Protein AF-A7S6H6-F1 (afdb_monomer_lite)

pLDDT: mean 89.65, std 6.76, range [63.69, 96.31]

Sequence (81 aa):
MEIEQKCVSLTHFSIEHSLGLLLIVDLQGSGHTLYDPEIASRDHTKDGKFLFAAGNLSQTAMDNFLAQHREFNMYCKLLEL

Organism: Nematostella vectensis (NCBI:txid45351)

Foldseek 3Di:
DVVVLVVLLQQVCQCVVVVNAKGWDPFDDDDNGTPDIAIAGQDQDDPRHGPRPPRHPYPVVVVVCVVPVPDRDPVNVVVVD

Structure (mmCIF, N/CA/C/O backbone):
data_AF-A7S6H6-F1
#
_entry.id   AF-A7S6H6-F1
#
loop_
_atom_site.group_PDB
_atom_site.id
_atom_site.type_symbol
_atom_site.label_atom_id
_atom_site.label_alt_id
_atom_site.label_comp_id
_atom_site.label_asym_id
_atom_site.label_entity_id
_atom_site.label_seq_id
_atom_site.pdbx_PDB_ins_code
_atom_site.Cartn_x
_atom_site.Cartn_y
_atom_site.Cartn_z
_atom_site.occupancy
_atom_site.B_iso_or_equiv
_atom_site.auth_seq_id
_atom_site.auth_comp_id
_atom_site.auth_asym_id
_atom_site.auth_atom_id
_atom_site.pdbx_PDB_model_num
ATOM 1 N N . MET A 1 1 ? -13.696 5.511 14.014 1.00 73.06 1 MET A N 1
ATOM 2 C CA . MET A 1 1 ? -12.575 4.973 14.817 1.00 73.06 1 MET A CA 1
ATOM 3 C C . MET A 1 1 ? -12.187 3.540 14.449 1.00 73.06 1 MET A C 1
ATOM 5 O O . MET A 1 1 ? -11.085 3.372 13.960 1.00 73.06 1 MET A O 1
ATOM 9 N N . GLU A 1 2 ? -13.022 2.503 14.637 1.00 90.88 2 GLU A N 1
ATOM 10 C CA . GLU A 1 2 ? -12.594 1.105 14.368 1.00 90.88 2 GLU A CA 1
ATOM 11 C C . GLU A 1 2 ? -12.307 0.825 12.880 1.00 90.88 2 GLU A C 1
ATOM 13 O O . GLU A 1 2 ? -11.230 0.363 12.513 1.00 90.88 2 GLU A O 1
ATOM 18 N N . ILE A 1 3 ? -13.275 1.133 12.011 1.00 92.94 3 ILE A N 1
ATOM 19 C CA . ILE A 1 3 ? -13.173 0.893 10.563 1.00 92.94 3 ILE A CA 1
ATOM 20 C C . ILE A 1 3 ? -12.016 1.692 9.956 1.00 92.94 3 ILE A C 1
ATOM 22 O O . ILE A 1 3 ? -11.269 1.166 9.139 1.00 92.94 3 ILE A O 1
ATOM 26 N N . GLU A 1 4 ? -11.822 2.933 10.400 1.00 90.69 4 GLU A N 1
ATOM 27 C CA . GLU A 1 4 ? -10.697 3.776 9.981 1.00 90.69 4 GLU A CA 1
ATOM 28 C C . GLU A 1 4 ? -9.355 3.134 10.348 1.00 90.69 4 GLU A C 1
ATOM 30 O O . GLU A 1 4 ? -8.462 3.066 9.511 1.00 90.69 4 GLU A O 1
ATOM 35 N N . GLN A 1 5 ? -9.215 2.596 11.566 1.00 92.94 5 GLN A N 1
ATOM 36 C CA . GLN A 1 5 ? -7.994 1.894 11.968 1.00 92.94 5 GLN A CA 1
ATOM 37 C C . GLN A 1 5 ? -7.755 0.634 11.127 1.00 92.94 5 GLN A C 1
ATOM 39 O O . GLN A 1 5 ? -6.615 0.375 10.739 1.00 92.94 5 GLN A O 1
ATOM 44 N N . LYS A 1 6 ? -8.813 -0.109 10.777 1.00 94.25 6 LYS A N 1
ATOM 45 C CA . LYS A 1 6 ? -8.707 -1.235 9.839 1.00 94.25 6 LYS A CA 1
ATOM 46 C C . LYS A 1 6 ? -8.256 -0.779 8.449 1.00 94.25 6 LYS A C 1
ATOM 48 O O . LYS A 1 6 ? -7.389 -1.424 7.868 1.00 94.25 6 LYS A O 1
ATOM 53 N N . CYS A 1 7 ? -8.771 0.343 7.944 1.00 94.25 7 CYS A N 1
ATOM 54 C CA . CYS A 1 7 ? -8.344 0.912 6.661 1.00 94.25 7 CYS A CA 1
ATOM 55 C C . CYS A 1 7 ? -6.864 1.313 6.696 1.00 94.25 7 CYS A C 1
ATOM 57 O O . CYS A 1 7 ? -6.100 0.906 5.830 1.00 94.25 7 CYS A O 1
ATOM 59 N N . VAL A 1 8 ? -6.427 2.005 7.752 1.00 92.50 8 VAL A N 1
ATOM 60 C CA . VAL A 1 8 ? -5.008 2.347 7.944 1.00 92.50 8 VAL A CA 1
ATOM 61 C C . VAL A 1 8 ? -4.136 1.088 7.991 1.00 92.50 8 VAL A C 1
ATOM 63 O O . VAL A 1 8 ? -3.080 1.051 7.362 1.00 92.50 8 VAL A O 1
ATOM 66 N N . SER A 1 9 ? -4.580 0.031 8.683 1.00 94.44 9 SER A N 1
ATOM 67 C CA . SER A 1 9 ? -3.838 -1.236 8.717 1.00 94.44 9 SER A CA 1
ATOM 68 C C . SER A 1 9 ? -3.838 -1.968 7.376 1.00 94.44 9 SER A C 1
ATOM 70 O O . SER A 1 9 ? -2.855 -2.623 7.060 1.00 94.44 9 SER A O 1
ATOM 72 N N . LEU A 1 10 ? -4.889 -1.829 6.560 1.00 95.69 10 LEU A N 1
ATOM 73 C CA . LEU A 1 10 ? -4.939 -2.387 5.208 1.00 95.69 10 LEU A CA 1
ATOM 74 C C . LEU A 1 10 ? -3.937 -1.683 4.286 1.00 95.69 10 LEU A C 1
ATOM 76 O O . LEU A 1 10 ? -3.223 -2.350 3.539 1.00 95.69 10 LEU A O 1
ATOM 80 N N . THR A 1 11 ? -3.841 -0.354 4.372 1.00 94.81 11 THR A N 1
ATOM 81 C CA . THR A 1 11 ? -2.821 0.418 3.652 1.00 94.81 11 THR A CA 1
ATOM 82 C C . THR A 1 11 ? -1.417 -0.034 4.062 1.00 94.81 11 THR A C 1
ATOM 84 O O . THR A 1 11 ? -0.623 -0.375 3.189 1.00 94.81 11 THR A O 1
ATOM 87 N N . HIS A 1 12 ? -1.130 -0.155 5.363 1.00 94.81 12 HIS A N 1
ATOM 88 C CA . HIS A 1 12 ? 0.155 -0.682 5.842 1.00 94.81 12 HIS A CA 1
ATOM 89 C C . HIS A 1 12 ? 0.416 -2.107 5.327 1.00 94.81 12 HIS A C 1
ATOM 91 O O . HIS A 1 12 ? 1.445 -2.385 4.716 1.00 94.81 12 HIS A O 1
ATOM 97 N N . PHE A 1 13 ? -0.547 -3.009 5.504 1.00 96.00 13 PHE A N 1
ATOM 98 C CA . PHE A 1 13 ? -0.431 -4.393 5.058 1.00 96.00 13 PHE A CA 1
ATOM 99 C C . PHE A 1 13 ? -0.100 -4.481 3.567 1.00 96.00 13 PHE A C 1
ATOM 101 O O . PHE A 1 13 ? 0.710 -5.311 3.172 1.00 96.00 13 PHE A O 1
ATOM 108 N N . SER A 1 14 ? -0.691 -3.619 2.734 1.00 96.00 14 SER A N 1
ATOM 109 C CA . SER A 1 14 ? -0.465 -3.661 1.289 1.00 96.00 14 SER A CA 1
ATOM 110 C C . SER A 1 14 ? 0.996 -3.423 0.895 1.00 96.00 14 SER A C 1
ATOM 112 O O . SER A 1 14 ? 1.490 -4.108 -0.004 1.00 96.00 14 SER A O 1
ATOM 114 N N . ILE A 1 15 ? 1.707 -2.529 1.593 1.00 94.06 15 ILE A N 1
ATOM 115 C CA . ILE A 1 15 ? 3.113 -2.237 1.298 1.00 94.06 15 ILE A CA 1
ATOM 116 C C . ILE A 1 15 ? 4.050 -3.311 1.842 1.00 94.06 15 ILE A C 1
ATOM 118 O O . ILE A 1 15 ? 4.926 -3.761 1.106 1.00 94.06 15 ILE A O 1
ATOM 122 N N . GLU A 1 16 ? 3.810 -3.810 3.054 1.00 94.06 16 GLU A N 1
ATOM 123 C CA . GLU A 1 16 ? 4.607 -4.898 3.636 1.00 94.06 16 GLU A CA 1
ATOM 124 C C . GLU A 1 16 ? 4.415 -6.211 2.864 1.00 94.06 16 GLU A C 1
ATOM 126 O O . GLU A 1 16 ? 5.373 -6.834 2.404 1.00 94.06 16 GLU A O 1
ATOM 131 N N . HIS A 1 17 ? 3.163 -6.607 2.619 1.00 96.31 17 HIS A N 1
ATOM 132 C CA . HIS A 1 17 ? 2.843 -7.869 1.950 1.00 96.31 17 HIS A CA 1
ATOM 133 C C . HIS A 1 17 ? 3.319 -7.907 0.495 1.00 96.31 17 HIS A C 1
ATOM 135 O O . HIS A 1 17 ? 3.663 -8.968 -0.028 1.00 96.31 17 HIS A O 1
ATOM 141 N N . SER A 1 18 ? 3.352 -6.751 -0.168 1.00 95.06 18 SER A N 1
ATOM 142 C CA . SER A 1 18 ? 3.864 -6.639 -1.532 1.00 95.06 18 SER A CA 1
ATOM 143 C C . SER A 1 18 ? 5.381 -6.451 -1.604 1.00 95.06 18 SER A C 1
ATOM 145 O O . SER A 1 18 ? 5.896 -6.283 -2.706 1.00 95.06 18 SER A O 1
ATOM 147 N N . LEU A 1 19 ? 6.107 -6.490 -0.479 1.00 94.56 19 LEU A N 1
ATOM 148 C CA . LEU A 1 19 ? 7.551 -6.228 -0.405 1.00 94.56 19 LEU A CA 1
ATOM 149 C C . LEU A 1 19 ? 7.931 -4.849 -0.973 1.00 94.56 19 LEU A C 1
ATOM 151 O O . LEU A 1 19 ? 8.898 -4.704 -1.727 1.00 94.56 19 LEU A O 1
ATOM 155 N N . GLY A 1 20 ? 7.134 -3.833 -0.643 1.00 91.94 20 GLY A N 1
ATOM 156 C CA . GLY A 1 20 ? 7.351 -2.452 -1.063 1.00 91.94 20 GLY A CA 1
ATOM 157 C C . GLY A 1 20 ? 6.982 -2.164 -2.520 1.00 91.94 20 GLY A C 1
ATOM 158 O O . GLY A 1 20 ? 7.470 -1.185 -3.081 1.00 91.94 20 GLY A O 1
ATOM 159 N N . LEU A 1 21 ? 6.177 -3.011 -3.170 1.00 93.31 21 LEU A N 1
ATOM 160 C CA . LEU A 1 21 ? 5.819 -2.839 -4.584 1.00 93.31 21 LEU A CA 1
ATOM 161 C C . LEU A 1 21 ? 4.544 -2.023 -4.796 1.00 93.31 21 LEU A C 1
ATOM 163 O O . LEU A 1 21 ? 4.445 -1.313 -5.799 1.00 93.31 21 LEU A O 1
ATOM 167 N N . LEU A 1 22 ? 3.576 -2.153 -3.891 1.00 94.44 22 LEU A N 1
ATOM 168 C CA . LEU A 1 22 ? 2.235 -1.588 -4.007 1.00 94.44 22 LEU A CA 1
ATOM 169 C C . LEU A 1 22 ? 1.808 -0.960 -2.683 1.00 94.44 22 LEU A C 1
ATOM 171 O O . LEU A 1 22 ? 2.086 -1.501 -1.620 1.00 94.44 22 LEU A O 1
ATOM 175 N N . LEU A 1 23 ? 1.068 0.137 -2.755 1.00 95.12 23 LEU A N 1
ATOM 176 C CA . LEU A 1 23 ? 0.399 0.754 -1.620 1.00 95.12 23 LEU A CA 1
ATOM 177 C C . LEU A 1 23 ? -1.035 1.099 -2.027 1.00 95.12 23 LEU A C 1
ATOM 179 O O . LEU A 1 23 ? -1.250 1.819 -3.003 1.00 95.12 23 LEU A O 1
ATOM 183 N N . ILE A 1 24 ? -2.010 0.591 -1.276 1.00 94.38 24 ILE A N 1
ATOM 184 C CA . ILE A 1 24 ? -3.428 0.895 -1.487 1.00 94.38 24 ILE A CA 1
ATOM 185 C C . ILE A 1 24 ? -3.798 2.140 -0.681 1.00 94.38 24 ILE A C 1
ATOM 187 O O . ILE A 1 24 ? -3.635 2.174 0.541 1.00 94.38 24 ILE A O 1
ATOM 191 N N . VAL A 1 25 ? -4.323 3.147 -1.367 1.00 91.75 25 VAL A N 1
ATOM 192 C CA . VAL A 1 25 ? -4.665 4.465 -0.826 1.00 91.75 25 VAL A CA 1
ATOM 193 C C . VAL A 1 25 ? -6.072 4.879 -1.265 1.00 91.75 25 VAL A C 1
ATOM 195 O O . VAL A 1 25 ? -6.780 4.106 -1.907 1.00 91.75 25 VAL A O 1
ATOM 198 N N . ASP A 1 26 ? -6.501 6.062 -0.825 1.00 91.25 26 ASP A N 1
ATOM 199 C CA . ASP A 1 26 ? -7.854 6.599 -1.035 1.00 91.25 26 ASP A CA 1
ATOM 200 C C . ASP A 1 26 ? -8.978 5.615 -0.655 1.00 91.25 26 ASP A C 1
ATOM 202 O O . ASP A 1 26 ? -9.948 5.381 -1.375 1.00 91.25 26 ASP A O 1
ATOM 206 N N . LEU A 1 27 ? -8.819 4.974 0.510 1.00 92.69 27 LEU A N 1
ATOM 207 C CA . LEU A 1 27 ? -9.792 4.019 1.027 1.00 92.69 27 LEU A CA 1
ATOM 208 C C . LEU A 1 27 ? -11.068 4.741 1.476 1.00 92.69 27 LEU A C 1
ATOM 210 O O . LEU A 1 27 ? -11.156 5.253 2.593 1.00 92.69 27 LEU A O 1
ATOM 214 N N . GLN A 1 28 ? -12.075 4.720 0.609 1.00 92.94 28 GLN A N 1
ATOM 215 C CA . GLN A 1 28 ? -13.409 5.271 0.835 1.00 92.94 28 GLN A CA 1
ATOM 216 C C . GLN A 1 28 ? -14.473 4.176 0.742 1.00 92.94 28 GLN A C 1
ATOM 218 O O . GLN A 1 28 ? -14.266 3.138 0.117 1.00 92.94 28 GLN A O 1
ATOM 223 N N . GLY A 1 29 ? -15.611 4.344 1.417 1.00 94.69 29 GLY A N 1
ATOM 224 C CA . GLY A 1 29 ? -16.522 3.217 1.593 1.00 94.69 29 GLY A CA 1
ATOM 225 C C . GLY A 1 29 ? -17.758 3.467 2.443 1.00 94.69 29 GLY A C 1
ATOM 226 O O . GLY A 1 29 ? -17.980 4.548 2.983 1.00 94.69 29 GLY A O 1
ATOM 227 N N . SER A 1 30 ? -18.548 2.405 2.599 1.00 95.00 30 SER A N 1
ATOM 228 C CA . SER A 1 30 ? -19.631 2.309 3.576 1.00 95.00 30 SER A CA 1
ATOM 229 C C . SER A 1 30 ? -19.486 1.026 4.390 1.00 95.00 30 SER A C 1
ATOM 231 O O . SER A 1 30 ? -19.554 -0.090 3.865 1.00 95.00 30 SER A O 1
ATOM 233 N N . GLY A 1 31 ? -19.264 1.182 5.696 1.00 92.75 31 GLY A N 1
ATOM 234 C CA . GLY A 1 31 ? -18.971 0.056 6.574 1.00 92.75 31 GLY A CA 1
ATOM 235 C C . GLY A 1 31 ? -17.671 -0.639 6.161 1.00 92.75 31 GLY A C 1
ATOM 236 O O . GLY A 1 31 ? -16.621 -0.011 6.106 1.00 92.75 31 GLY A O 1
ATOM 237 N N . HIS A 1 32 ? -17.753 -1.935 5.858 1.00 94.06 32 HIS A N 1
ATOM 238 C CA . HIS A 1 32 ? -16.622 -2.736 5.367 1.00 94.06 32 HIS A CA 1
ATOM 239 C C . HIS A 1 32 ? -16.578 -2.842 3.832 1.00 94.06 32 HIS A C 1
ATOM 241 O O . HIS A 1 32 ? -15.742 -3.561 3.292 1.00 94.06 32 HIS A O 1
ATOM 247 N N . THR A 1 33 ? -17.483 -2.156 3.129 1.00 95.56 33 THR A N 1
ATOM 248 C CA . THR A 1 33 ? -17.512 -2.137 1.664 1.00 95.56 33 THR A CA 1
ATOM 249 C C . THR A 1 33 ? -16.742 -0.920 1.179 1.00 95.56 33 THR A C 1
ATOM 251 O O . THR A 1 33 ? -17.165 0.207 1.436 1.00 95.56 33 THR A O 1
ATOM 254 N N . LEU A 1 34 ? -15.616 -1.153 0.506 1.00 95.19 34 LEU A N 1
ATOM 255 C CA . LEU A 1 34 ? -14.755 -0.108 -0.043 1.00 95.19 34 LEU A CA 1
ATOM 256 C C . LEU A 1 34 ? -15.084 0.133 -1.519 1.00 95.19 34 LEU A C 1
ATOM 258 O O . LEU A 1 34 ? -15.445 -0.799 -2.241 1.00 95.19 34 LEU A O 1
ATOM 262 N N . TYR A 1 35 ? -14.951 1.379 -1.952 1.00 94.31 35 TYR A N 1
ATOM 263 C CA . TYR A 1 35 ? -15.211 1.834 -3.310 1.00 94.31 35 TYR A CA 1
ATOM 264 C C . TYR A 1 35 ? -13.987 2.570 -3.842 1.00 94.31 35 TYR A C 1
ATOM 266 O O . TYR A 1 35 ? -13.309 3.247 -3.079 1.00 94.31 35 TYR A O 1
ATOM 274 N N . ASP A 1 36 ? -13.747 2.421 -5.143 1.00 90.62 36 ASP A N 1
ATOM 275 C CA . ASP A 1 36 ? -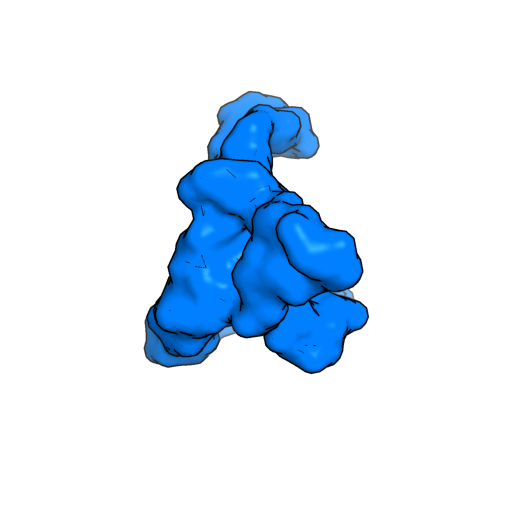12.762 3.187 -5.917 1.00 90.62 36 ASP A CA 1
ATOM 276 C C . ASP A 1 36 ? -11.389 3.375 -5.233 1.00 90.62 36 ASP A C 1
ATOM 278 O O . ASP A 1 36 ? -10.964 4.505 -5.010 1.00 90.62 36 ASP A O 1
ATOM 282 N N . PRO A 1 37 ? -10.700 2.285 -4.829 1.00 91.12 37 PRO A N 1
ATOM 283 C CA . PRO A 1 37 ? -9.381 2.416 -4.228 1.00 91.12 37 PRO A CA 1
ATOM 284 C C . PRO A 1 37 ? -8.352 2.863 -5.270 1.00 91.12 37 PRO A C 1
ATOM 286 O O . PRO A 1 37 ? -8.332 2.362 -6.398 1.00 91.12 37 PRO A O 1
ATOM 289 N N . GLU A 1 38 ? -7.418 3.706 -4.847 1.00 91.94 38 GLU A N 1
ATOM 290 C CA . GLU A 1 38 ? -6.251 4.066 -5.646 1.00 91.94 38 GLU A CA 1
ATOM 291 C C . GLU A 1 38 ? -5.044 3.195 -5.277 1.00 91.94 38 GLU A C 1
ATOM 293 O O . GLU A 1 38 ? -4.901 2.710 -4.150 1.00 91.94 38 GLU A O 1
ATOM 298 N N . ILE A 1 39 ? -4.152 2.968 -6.245 1.00 93.00 39 ILE A N 1
ATOM 299 C CA . ILE A 1 39 ? -2.955 2.143 -6.055 1.00 93.00 39 ILE A CA 1
ATOM 300 C C . ILE A 1 39 ? -1.734 2.952 -6.461 1.00 93.00 39 ILE A C 1
ATOM 302 O O . ILE A 1 39 ? -1.515 3.214 -7.642 1.00 93.00 39 ILE A O 1
ATOM 306 N N . ALA A 1 40 ? -0.900 3.288 -5.483 1.00 93.19 40 ALA A N 1
ATOM 307 C CA . ALA A 1 40 ? 0.457 3.731 -5.743 1.00 93.19 40 ALA A CA 1
ATOM 308 C C . ALA A 1 40 ? 1.341 2.498 -5.961 1.00 93.19 40 ALA A C 1
ATOM 310 O O . ALA A 1 40 ? 1.305 1.551 -5.174 1.00 93.19 40 ALA A O 1
ATOM 311 N N . SER A 1 41 ? 2.136 2.492 -7.027 1.00 93.06 41 SER A N 1
ATOM 312 C CA . SER A 1 41 ? 3.099 1.421 -7.274 1.00 93.06 41 SER A CA 1
ATOM 313 C C . SER A 1 41 ? 4.489 1.969 -7.529 1.00 93.06 41 SER A C 1
ATOM 315 O O . SER A 1 41 ? 4.653 3.050 -8.099 1.00 93.06 41 SER A O 1
ATOM 317 N N . ARG A 1 42 ? 5.496 1.178 -7.152 1.00 90.19 42 ARG A N 1
ATOM 318 C CA . ARG A 1 42 ? 6.902 1.510 -7.407 1.00 90.19 42 ARG A CA 1
ATOM 319 C C . ARG A 1 42 ? 7.176 1.692 -8.896 1.00 90.19 42 ARG A C 1
ATOM 321 O O . ARG A 1 42 ? 7.825 2.650 -9.307 1.00 90.19 42 ARG A O 1
ATOM 328 N N . ASP A 1 43 ? 6.648 0.775 -9.701 1.00 88.62 43 ASP A N 1
ATOM 329 C CA . ASP A 1 43 ? 6.764 0.818 -11.153 1.00 88.62 43 ASP A CA 1
ATOM 330 C C . ASP A 1 43 ? 5.492 1.419 -11.757 1.00 88.62 43 ASP A C 1
ATOM 332 O O . ASP A 1 43 ? 4.384 0.974 -11.465 1.00 88.62 43 ASP A O 1
ATOM 336 N N . HIS A 1 44 ? 5.636 2.410 -12.635 1.00 84.50 44 HIS A N 1
ATOM 337 C CA . HIS A 1 44 ? 4.507 3.053 -13.323 1.00 84.50 44 HIS A CA 1
ATOM 338 C C . HIS A 1 44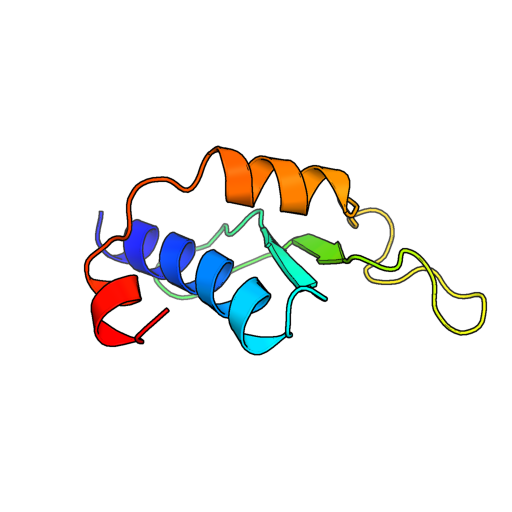 ? 4.014 2.296 -14.550 1.00 84.50 44 HIS A C 1
ATOM 340 O O . HIS A 1 44 ? 2.882 2.481 -15.004 1.00 84.50 44 HIS A O 1
ATOM 346 N N . THR A 1 45 ? 4.883 1.469 -15.124 1.00 87.06 45 THR A N 1
ATOM 347 C CA . THR A 1 45 ? 4.598 0.730 -16.347 1.00 87.06 45 THR A CA 1
ATOM 348 C C . THR A 1 45 ? 5.132 -0.687 -16.249 1.00 87.06 45 THR A C 1
ATOM 350 O O . THR A 1 45 ? 6.148 -0.935 -15.603 1.00 87.06 45 THR A O 1
ATOM 353 N N . LYS A 1 46 ? 4.455 -1.615 -16.920 1.00 87.00 46 LYS A N 1
ATOM 354 C CA . LYS A 1 46 ? 4.912 -2.988 -17.122 1.00 87.00 46 LYS A CA 1
ATOM 355 C C . LYS A 1 46 ? 4.590 -3.401 -18.548 1.00 87.00 46 LYS A C 1
ATOM 357 O O . LYS A 1 46 ? 3.471 -3.186 -19.011 1.00 87.00 46 LYS A O 1
ATOM 362 N N . ASP A 1 47 ? 5.578 -3.942 -19.253 1.00 91.00 47 ASP A N 1
ATOM 363 C CA . ASP A 1 47 ? 5.443 -4.392 -20.646 1.00 91.00 47 ASP A CA 1
ATOM 364 C C . ASP A 1 47 ? 4.860 -3.309 -21.580 1.00 91.00 47 ASP A C 1
ATOM 366 O O . ASP A 1 47 ? 4.017 -3.573 -22.438 1.00 91.00 47 ASP A O 1
ATOM 370 N N . GLY A 1 48 ? 5.271 -2.052 -21.371 1.00 87.25 48 GLY A N 1
ATOM 371 C CA . GLY A 1 48 ? 4.809 -0.898 -22.151 1.00 87.25 48 GLY A CA 1
ATOM 372 C C . GLY A 1 48 ? 3.387 -0.419 -21.832 1.00 87.25 48 GLY A C 1
ATOM 373 O O . GLY A 1 48 ? 2.872 0.444 -22.540 1.00 87.25 48 GLY A O 1
ATOM 374 N N . LYS A 1 49 ? 2.742 -0.948 -20.785 1.00 86.62 49 LYS A N 1
ATOM 375 C CA . LYS A 1 49 ? 1.403 -0.537 -20.335 1.00 86.62 49 LYS A CA 1
ATOM 376 C C . LYS A 1 49 ? 1.474 0.168 -18.987 1.00 86.62 49 LYS A C 1
ATOM 378 O O . LYS A 1 49 ? 2.214 -0.271 -18.110 1.00 86.62 49 LYS A O 1
ATOM 383 N N . PHE A 1 50 ? 0.678 1.220 -18.805 1.00 86.94 50 PHE A N 1
ATOM 384 C CA . PHE A 1 50 ? 0.532 1.885 -17.509 1.00 86.94 50 PHE A CA 1
ATOM 385 C C . PHE A 1 50 ? -0.164 0.972 -16.499 1.00 86.94 50 PHE A C 1
ATOM 387 O O . PHE A 1 50 ? -1.201 0.375 -16.798 1.00 86.94 50 PHE A O 1
ATOM 394 N N . LEU A 1 51 ? 0.418 0.871 -15.307 1.00 87.12 51 LEU A N 1
ATOM 395 C CA . LEU A 1 51 ? -0.164 0.143 -14.187 1.00 87.12 51 LEU A CA 1
ATOM 396 C C . LEU A 1 51 ? -1.144 1.039 -13.430 1.00 87.12 51 LEU A C 1
ATOM 398 O O . LEU A 1 51 ? -0.838 2.199 -13.171 1.00 87.12 51 LEU A O 1
ATOM 402 N N . PHE A 1 52 ? -2.298 0.473 -13.065 1.00 87.62 52 PHE A N 1
ATOM 403 C CA . PHE A 1 52 ? -3.323 1.114 -12.225 1.00 87.62 52 PHE A CA 1
ATOM 404 C C . PHE A 1 52 ? -3.881 2.438 -12.781 1.00 87.62 52 PHE A C 1
ATOM 406 O O . PHE A 1 52 ? -4.377 3.283 -12.043 1.00 87.62 52 PHE A O 1
ATOM 413 N N . ALA A 1 53 ? -3.857 2.570 -14.114 1.00 77.19 53 ALA A N 1
ATOM 414 C CA . ALA A 1 53 ? -4.399 3.701 -14.866 1.00 77.19 53 ALA A CA 1
ATOM 415 C C . ALA A 1 53 ? -3.856 5.069 -14.391 1.00 77.19 53 ALA A C 1
ATOM 417 O O . ALA A 1 53 ? -2.744 5.168 -13.877 1.00 77.19 53 ALA A O 1
ATOM 418 N N . ALA A 1 54 ? -4.608 6.147 -14.634 1.00 68.88 54 ALA A N 1
ATOM 419 C CA . ALA A 1 54 ? -4.202 7.512 -14.292 1.00 68.88 54 ALA A CA 1
ATOM 420 C C . ALA A 1 54 ? -4.186 7.800 -12.775 1.00 68.88 54 ALA A C 1
ATOM 422 O O . ALA A 1 54 ? -3.632 8.817 -12.375 1.00 68.88 54 ALA A O 1
ATOM 423 N N . GLY A 1 55 ? -4.765 6.916 -11.952 1.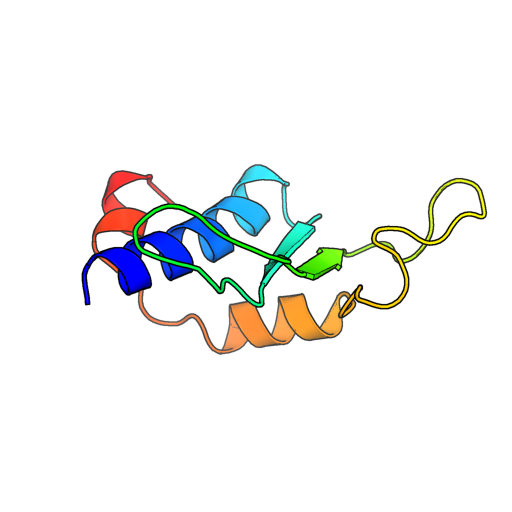00 71.94 55 GLY A N 1
ATOM 424 C CA . GLY A 1 55 ? -4.812 7.039 -10.488 1.00 71.94 55 GLY A CA 1
ATOM 425 C C . GLY A 1 55 ? -3.565 6.509 -9.772 1.00 71.94 55 GLY A C 1
ATOM 426 O O . GLY A 1 55 ? -3.554 6.382 -8.553 1.00 71.94 55 GLY A O 1
ATOM 427 N N 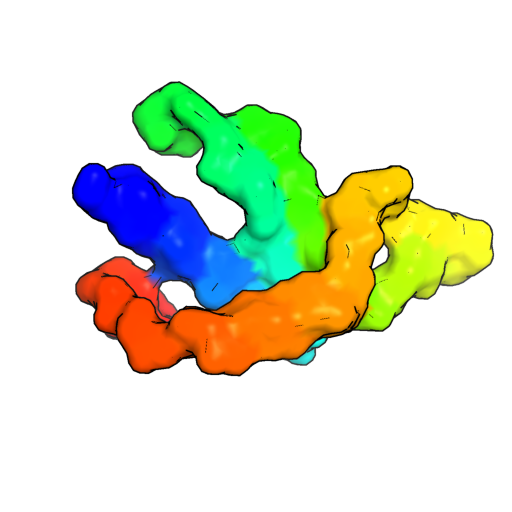. ASN A 1 56 ? -2.504 6.156 -10.505 1.00 83.19 56 ASN A N 1
ATOM 428 C CA . ASN A 1 56 ? -1.267 5.698 -9.886 1.00 83.19 56 ASN A CA 1
ATOM 429 C C . ASN A 1 56 ? -0.472 6.864 -9.285 1.00 83.19 56 ASN A C 1
ATOM 431 O O . ASN A 1 56 ? 0.191 7.613 -10.006 1.00 83.19 56 ASN A O 1
ATOM 435 N N . LEU A 1 57 ? -0.483 6.971 -7.953 1.00 78.38 57 LEU A N 1
ATOM 436 C CA . LEU A 1 57 ? 0.145 8.077 -7.223 1.00 78.38 57 LEU A CA 1
ATOM 437 C C . LEU A 1 57 ? 1.679 7.995 -7.093 1.00 78.38 57 LEU A C 1
ATOM 439 O O . LEU A 1 57 ? 2.272 8.841 -6.420 1.00 78.38 57 LEU A O 1
ATOM 443 N N . SER A 1 58 ? 2.341 7.049 -7.772 1.00 84.00 58 SER A N 1
ATOM 444 C CA . SER A 1 58 ? 3.805 6.871 -7.815 1.00 84.00 58 SER A CA 1
ATOM 445 C C . SER A 1 58 ? 4.476 6.408 -6.526 1.00 84.00 58 SER A C 1
ATOM 447 O O . SER A 1 58 ? 3.909 6.450 -5.435 1.00 84.00 58 SER A O 1
ATOM 449 N N . GLN A 1 59 ? 5.764 6.083 -6.658 1.00 87.50 59 GLN A N 1
ATOM 450 C CA . GLN A 1 59 ? 6.679 5.887 -5.536 1.00 87.50 59 GLN A CA 1
ATOM 451 C C . GLN A 1 59 ? 6.664 7.063 -4.542 1.00 87.50 59 GLN A C 1
ATOM 453 O O . GLN A 1 59 ? 6.754 6.846 -3.339 1.00 87.50 59 GLN A O 1
ATOM 458 N N . THR A 1 60 ? 6.463 8.301 -5.008 1.00 88.31 60 THR A N 1
ATOM 459 C CA . THR A 1 60 ? 6.416 9.490 -4.137 1.00 88.31 60 THR A CA 1
ATOM 460 C C . THR A 1 60 ? 5.323 9.380 -3.071 1.00 88.31 60 THR A C 1
ATOM 462 O O . THR A 1 60 ? 5.533 9.756 -1.918 1.00 88.31 60 THR A O 1
ATOM 465 N N . ALA A 1 61 ? 4.145 8.862 -3.431 1.00 87.50 61 ALA A N 1
ATOM 466 C CA . ALA A 1 61 ? 3.062 8.675 -2.470 1.00 87.50 61 ALA A CA 1
ATOM 467 C C . ALA A 1 61 ? 3.400 7.593 -1.438 1.00 87.50 61 ALA A C 1
ATOM 469 O O . ALA A 1 61 ? 3.061 7.744 -0.264 1.00 87.50 61 ALA A O 1
ATOM 470 N N . MET A 1 62 ? 4.122 6.550 -1.856 1.00 90.50 62 MET A N 1
ATOM 471 C CA . MET A 1 62 ? 4.603 5.501 -0.959 1.00 90.50 62 MET A CA 1
ATOM 472 C C . MET A 1 62 ? 5.597 6.057 0.063 1.00 90.50 62 MET A C 1
ATOM 474 O O . MET A 1 62 ? 5.434 5.837 1.263 1.00 90.50 62 MET A O 1
ATOM 478 N N . ASP A 1 63 ? 6.567 6.848 -0.394 1.00 90.44 63 ASP A N 1
ATOM 479 C CA . ASP A 1 63 ? 7.577 7.467 0.469 1.00 90.44 63 ASP A CA 1
ATOM 480 C C . ASP A 1 63 ? 6.932 8.425 1.484 1.00 90.44 63 ASP A C 1
ATOM 482 O O . ASP A 1 63 ? 7.263 8.412 2.673 1.00 90.44 63 ASP A O 1
ATOM 486 N N . ASN A 1 64 ? 5.956 9.220 1.034 1.00 89.94 64 ASN A N 1
ATOM 487 C CA . ASN A 1 64 ? 5.197 10.120 1.901 1.00 89.94 64 ASN A CA 1
ATOM 488 C C . ASN A 1 64 ? 4.401 9.358 2.964 1.00 89.94 64 ASN A C 1
ATOM 490 O O . ASN A 1 64 ? 4.405 9.762 4.129 1.00 89.94 64 ASN A O 1
ATOM 494 N N . PHE A 1 65 ? 3.740 8.261 2.580 1.00 87.81 65 PHE A N 1
ATOM 495 C CA . PHE A 1 65 ? 3.012 7.420 3.523 1.00 87.81 65 PHE A CA 1
ATOM 496 C C . PHE A 1 65 ? 3.953 6.874 4.599 1.00 87.81 65 PHE A C 1
ATOM 498 O O . PHE A 1 65 ? 3.695 7.080 5.781 1.00 87.81 65 PHE A O 1
ATOM 505 N N . LEU A 1 66 ? 5.080 6.269 4.213 1.00 85.81 66 LEU A N 1
ATOM 506 C CA . LEU A 1 66 ? 6.050 5.708 5.160 1.00 85.81 66 LEU A CA 1
ATOM 507 C C . LEU A 1 66 ? 6.648 6.770 6.098 1.00 85.81 66 LEU A C 1
ATOM 509 O O . LEU A 1 66 ? 6.873 6.505 7.276 1.00 85.81 66 LEU A O 1
ATOM 513 N N . ALA A 1 67 ? 6.867 7.996 5.615 1.00 88.12 67 ALA A N 1
ATOM 514 C CA . ALA A 1 67 ? 7.395 9.086 6.437 1.00 88.12 67 ALA A CA 1
ATOM 515 C C . ALA A 1 67 ? 6.392 9.615 7.487 1.00 88.12 67 ALA A C 1
ATOM 517 O O . ALA A 1 67 ? 6.796 10.107 8.555 1.00 88.12 67 ALA A O 1
ATOM 518 N N . GLN A 1 68 ? 5.094 9.559 7.172 1.00 86.44 68 GLN A N 1
ATOM 519 C CA . GLN A 1 68 ? 4.008 10.082 8.008 1.00 86.44 68 GLN A CA 1
ATOM 520 C C . GLN A 1 68 ? 3.360 9.011 8.888 1.00 86.44 68 GLN A C 1
ATOM 522 O O . GLN A 1 68 ? 2.871 9.328 9.975 1.00 86.44 68 GLN A O 1
ATOM 527 N N . HIS A 1 69 ? 3.382 7.750 8.461 1.00 81.38 69 HIS A N 1
ATOM 528 C CA . HIS A 1 69 ? 2.825 6.622 9.192 1.00 81.38 69 HIS A CA 1
ATOM 529 C C . HIS A 1 69 ? 3.743 6.219 10.356 1.00 81.38 69 HIS A C 1
ATOM 531 O O . HIS A 1 69 ? 4.472 5.235 10.305 1.00 81.38 69 HIS A O 1
ATOM 537 N N . ARG A 1 70 ? 3.736 7.037 11.413 1.00 63.69 70 ARG A N 1
ATOM 538 C CA . ARG A 1 70 ? 4.612 6.885 12.588 1.00 63.69 70 ARG A CA 1
ATOM 539 C C . ARG A 1 70 ? 3.977 6.108 13.738 1.00 63.69 70 ARG A C 1
ATOM 541 O O . ARG A 1 70 ? 4.693 5.649 14.623 1.00 63.69 70 ARG A O 1
ATOM 548 N N . GLU A 1 71 ? 2.653 5.964 13.743 1.00 66.38 71 GLU A N 1
ATOM 549 C CA . GLU A 1 71 ? 1.913 5.313 14.825 1.00 66.38 71 GLU A CA 1
ATOM 550 C C . GLU A 1 71 ? 1.135 4.090 14.327 1.00 66.38 71 GLU A C 1
ATOM 552 O O . GLU A 1 71 ? 0.184 4.189 13.550 1.00 66.38 71 GLU A O 1
ATOM 557 N N . PHE A 1 72 ? 1.533 2.923 14.832 1.00 82.88 72 PHE A N 1
ATOM 558 C CA . PHE A 1 72 ? 0.886 1.643 14.570 1.00 82.88 72 PHE A CA 1
ATOM 559 C C . PHE A 1 72 ? -0.354 1.493 15.449 1.00 82.88 72 PHE A C 1
ATOM 561 O O . PHE A 1 72 ? -0.268 1.477 16.685 1.00 82.88 72 PHE A O 1
ATOM 568 N N . ASN A 1 73 ? -1.517 1.337 14.817 1.00 90.56 73 ASN A N 1
ATOM 569 C CA . ASN A 1 73 ? -2.750 1.050 15.540 1.00 90.56 73 ASN A CA 1
ATOM 570 C C . ASN A 1 73 ? -2.801 -0.423 16.000 1.00 90.56 73 ASN A C 1
ATOM 572 O O . ASN A 1 73 ? -1.936 -1.236 15.667 1.00 90.56 73 ASN A O 1
ATOM 576 N N . MET A 1 74 ? -3.813 -0.779 16.799 1.00 93.94 74 MET A N 1
ATOM 577 C CA . MET A 1 74 ? -3.911 -2.127 17.369 1.00 93.94 74 MET A CA 1
ATOM 578 C C . MET A 1 74 ? -4.038 -3.237 16.316 1.00 93.94 74 MET A C 1
ATOM 580 O O . MET A 1 74 ? -3.561 -4.340 16.560 1.00 93.94 74 MET A O 1
ATOM 584 N N . TYR A 1 75 ? -4.636 -2.960 15.155 1.00 94.75 75 TYR A N 1
ATOM 585 C CA . TYR A 1 75 ? -4.771 -3.939 14.077 1.00 94.75 75 TYR A CA 1
ATOM 586 C C . TYR A 1 75 ? -3.440 -4.195 13.384 1.00 94.75 75 TYR A C 1
ATOM 588 O O . TYR A 1 75 ? -3.144 -5.350 13.104 1.00 94.75 75 TYR A O 1
ATOM 596 N N . CYS A 1 76 ? -2.601 -3.168 13.200 1.00 93.38 76 CYS A N 1
ATOM 597 C C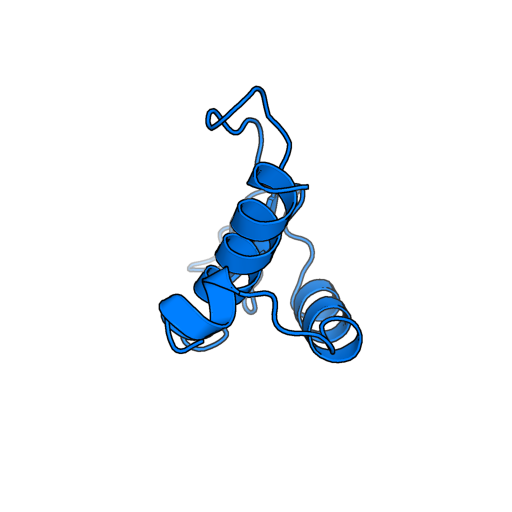A . CYS A 1 76 ? -1.239 -3.376 12.703 1.00 93.38 76 CYS A CA 1
ATOM 598 C C . CYS A 1 76 ? -0.450 -4.314 13.630 1.00 93.38 76 CYS A C 1
ATOM 600 O O . CYS A 1 76 ? 0.183 -5.250 13.162 1.00 93.38 76 CYS A O 1
ATOM 602 N N . LYS A 1 77 ? -0.574 -4.133 14.954 1.00 93.44 77 LYS A N 1
ATOM 603 C CA . LYS A 1 77 ? 0.067 -5.019 15.943 1.00 93.44 77 LYS A CA 1
ATOM 604 C C . LYS A 1 77 ? -0.466 -6.452 15.889 1.00 93.44 77 LYS A C 1
ATOM 606 O O . LYS A 1 77 ? 0.313 -7.386 16.010 1.00 93.44 77 LYS A O 1
ATOM 611 N N . LEU A 1 78 ? -1.780 -6.626 15.730 1.00 95.06 78 LEU A N 1
ATOM 612 C CA . LEU A 1 78 ? -2.411 -7.949 15.618 1.00 95.06 78 LEU A CA 1
ATOM 613 C C . LEU A 1 78 ? -2.027 -8.685 14.330 1.00 95.06 78 LEU A C 1
ATOM 615 O O . LEU A 1 78 ? -2.061 -9.910 14.304 1.00 95.06 78 LEU A O 1
ATOM 619 N N . LEU A 1 79 ? -1.715 -7.937 13.275 1.00 93.88 79 LEU A N 1
ATOM 620 C CA . LEU A 1 79 ? -1.287 -8.459 11.981 1.00 93.88 79 LEU A CA 1
ATOM 621 C C . LEU A 1 79 ? 0.236 -8.620 11.872 1.00 93.88 79 LEU A C 1
ATOM 623 O O . LEU A 1 79 ? 0.696 -9.100 10.842 1.00 93.88 79 LEU A O 1
ATOM 627 N N . GLU A 1 80 ? 0.988 -8.236 12.910 1.00 93.00 80 GLU A N 1
ATOM 628 C CA . GLU A 1 80 ? 2.457 -8.272 12.937 1.00 93.00 80 GLU A CA 1
ATOM 629 C C . GLU A 1 80 ? 3.090 -7.527 11.744 1.00 93.00 80 GLU A C 1
ATOM 631 O O . GLU A 1 80 ? 4.035 -8.017 11.127 1.00 93.00 80 GLU A O 1
ATOM 636 N N . LEU A 1 81 ? 2.530 -6.348 11.428 1.00 89.44 81 LEU A N 1
ATOM 637 C CA . LEU A 1 81 ? 3.037 -5.413 10.411 1.00 89.44 81 LEU A CA 1
ATOM 638 C C . LEU A 1 81 ? 4.167 -4.538 10.953 1.00 89.44 81 LEU A C 1
ATOM 640 O O . LEU A 1 81 ? 4.049 -4.095 12.124 1.00 89.44 81 LEU A O 1
#

Secondary structure (DSSP, 8-state):
-HHHHHHHHHHHHHHHHTTSSEEEE--EEETTEEES-EEEES-SEETTEESSGGG--HHHHHHHHHHH-----HHHHHTT-

Radius of gyration: 13.06 Å; chains: 1; bounding box: 27×19×40 Å

InterPro domains:
  IPR004166 Alpha-type protein kinase, alpha-kinase domain [PF02816] (2-76)
  IPR004166 Alpha-type protein kinase, alpha-kinase domain [PS51158] (1-81)
  IPR011009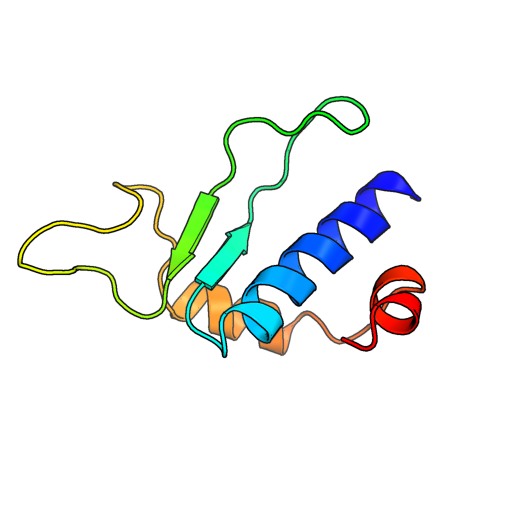 Protein kinase-like domain superfamily [SSF56112] (2-81)
  IPR051852 Alpha-type Protein Kinase [PTHR45992] (9-81)